Protein AF-A0A0K9NJ82-F1 (afdb_monomer)

Foldseek 3Di:
DVVQDADQCFPDDQDDPPDDGDRGDLDPPDPSHDDPDDDDDDDPDDDDDPVVVVVVVVVVD

Mean predicted aligned error: 8.1 Å

Nearest PDB structures (foldseek):
  6o8w-assembly1_E  TM=8.591E-01  e=3.151E-04  Enterococcus faecalis
  8fn2-assembly1_F  TM=9.430E-01  e=1.170E-03  Borreliella burgdorferi B31
  7asp-assembly1_E  TM=8.745E-01  e=6.530E-04  Staphylococcus aureus
  5afi-assembly1_E  TM=9.416E-01  e=2.607E-03  Escherichia coli
  6z1p-assembly1_Ae  TM=8.546E-01  e=8.010E-02  Tetrahymena thermophila SB210

pLDDT: mean 86.46, std 7.15, range [59.84, 94.94]

Secondary structure (DSSP, 8-state):
-TTS----S-SS-SSSSSSPP-S-TT-TTSTT---TT-------PPPPPHHHHHHHHHH--

Organism: Zostera marina (NCBI:txid29655)

Structure (mmCIF, N/CA/C/O backbone):
data_AF-A0A0K9NJ82-F1
#
_entry.id   AF-A0A0K9NJ82-F1
#
loop_
_atom_site.group_PDB
_atom_site.id
_atom_site.type_symbol
_atom_site.label_atom_id
_atom_site.label_alt_id
_atom_site.label_comp_id
_atom_site.label_asym_id
_atom_site.label_entity_id
_atom_site.label_seq_id
_a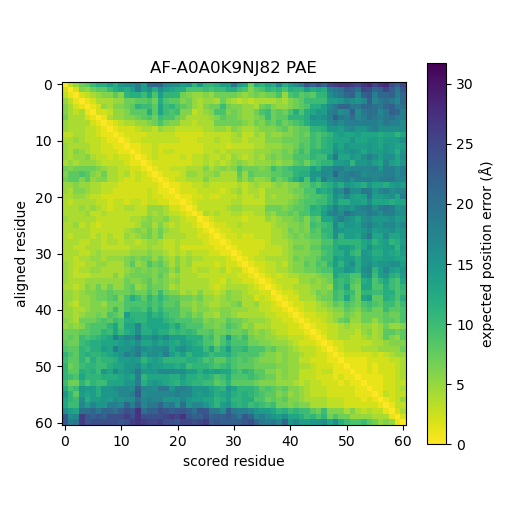tom_site.pdbx_PDB_ins_code
_atom_site.Cartn_x
_atom_site.Cartn_y
_atom_site.Cartn_z
_atom_site.occupancy
_atom_site.B_iso_or_equiv
_atom_site.auth_seq_id
_atom_site.auth_comp_id
_atom_site.auth_asym_id
_atom_site.auth_atom_id
_atom_site.pdbx_PDB_model_num
AT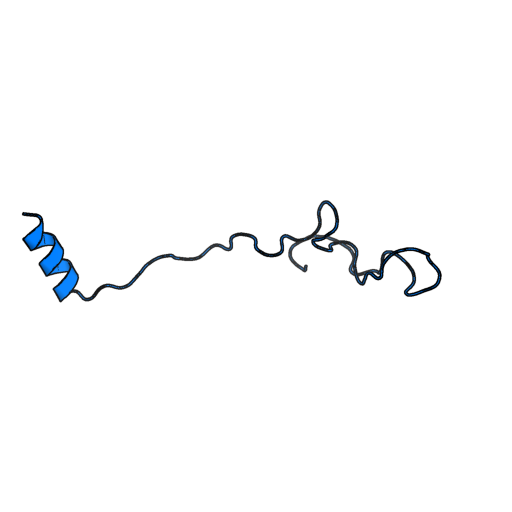OM 1 N N . MET A 1 1 ? 6.173 -0.870 -0.425 1.00 59.84 1 MET A N 1
ATOM 2 C CA . MET A 1 1 ? 6.679 -1.802 -1.455 1.00 59.84 1 MET A CA 1
ATOM 3 C C . MET A 1 1 ? 7.093 -3.150 -0.890 1.00 59.84 1 MET A C 1
ATOM 5 O O . MET A 1 1 ? 7.038 -4.112 -1.633 1.00 59.84 1 MET A O 1
ATOM 9 N N . SER A 1 2 ? 7.503 -3.255 0.380 1.00 66.25 2 SER A N 1
ATOM 10 C CA . SER A 1 2 ? 8.046 -4.499 0.950 1.00 66.25 2 SER A CA 1
ATOM 11 C C . SER A 1 2 ? 7.042 -5.645 1.147 1.00 66.25 2 SER A C 1
ATOM 13 O O . SER A 1 2 ? 7.469 -6.749 1.458 1.00 66.25 2 SER A O 1
ATOM 15 N N . GLU A 1 3 ? 5.735 -5.401 0.997 1.00 80.38 3 GLU A N 1
ATOM 16 C CA . GLU A 1 3 ? 4.706 -6.453 1.062 1.00 80.38 3 GLU A CA 1
ATOM 17 C C . GLU A 1 3 ? 4.591 -7.230 -0.262 1.00 80.38 3 GLU A C 1
ATOM 19 O O . GLU A 1 3 ? 4.295 -8.422 -0.253 1.00 80.38 3 GLU A O 1
ATOM 24 N N . VAL A 1 4 ? 4.868 -6.581 -1.402 1.00 79.25 4 VAL A N 1
ATOM 25 C CA . VAL A 1 4 ? 4.849 -7.221 -2.724 1.00 79.25 4 VAL A CA 1
ATOM 26 C C . VAL A 1 4 ? 6.220 -7.815 -3.029 1.00 79.25 4 VAL A C 1
ATOM 28 O O . VAL A 1 4 ? 7.236 -7.118 -3.022 1.00 79.25 4 VAL A O 1
ATOM 31 N N . GLY A 1 5 ? 6.243 -9.113 -3.333 1.00 75.38 5 GLY A N 1
ATOM 32 C CA . GLY A 1 5 ? 7.458 -9.815 -3.731 1.00 75.38 5 GLY A CA 1
ATOM 33 C C . GLY A 1 5 ? 8.031 -9.258 -5.037 1.00 75.38 5 GLY A C 1
ATOM 34 O O . GLY A 1 5 ? 7.346 -9.199 -6.055 1.00 75.38 5 GLY A O 1
ATOM 35 N N . GLY A 1 6 ? 9.302 -8.860 -5.019 1.00 75.38 6 GLY A N 1
ATOM 36 C CA . GLY A 1 6 ? 10.015 -8.383 -6.201 1.00 75.38 6 GLY A CA 1
ATOM 37 C C . GLY A 1 6 ? 11.416 -7.874 -5.874 1.00 75.38 6 GLY A C 1
ATOM 38 O O . GLY A 1 6 ? 11.740 -7.576 -4.726 1.00 75.38 6 GLY A O 1
ATOM 39 N N . THR A 1 7 ? 12.270 -7.764 -6.891 1.00 78.75 7 THR A N 1
ATOM 40 C CA . THR A 1 7 ? 13.620 -7.215 -6.723 1.00 78.75 7 THR A CA 1
ATOM 41 C C . THR A 1 7 ? 13.560 -5.687 -6.663 1.00 78.75 7 THR A C 1
ATOM 43 O O . THR A 1 7 ? 12.961 -5.040 -7.523 1.00 78.75 7 THR A O 1
ATOM 46 N N . GLY A 1 8 ? 14.261 -5.084 -5.699 1.00 82.75 8 GLY A N 1
ATOM 47 C CA . GLY A 1 8 ? 14.488 -3.631 -5.636 1.00 82.75 8 GLY A CA 1
ATOM 48 C C . GLY A 1 8 ? 15.449 -3.100 -6.708 1.00 82.75 8 GLY A C 1
ATOM 49 O O . G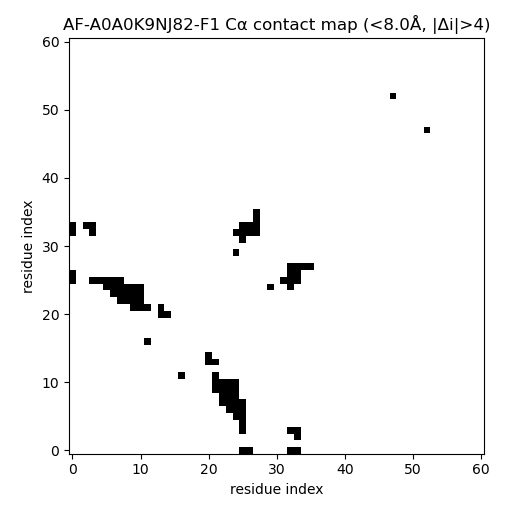LY A 1 8 ? 15.881 -1.953 -6.634 1.00 82.75 8 GLY A O 1
ATOM 50 N N . MET A 1 9 ? 15.816 -3.934 -7.684 1.00 85.94 9 MET A N 1
ATOM 51 C CA . MET A 1 9 ? 16.707 -3.562 -8.770 1.00 85.94 9 MET A CA 1
ATOM 52 C C . MET A 1 9 ? 15.982 -2.634 -9.736 1.00 85.94 9 MET A C 1
ATOM 54 O O . MET A 1 9 ? 14.796 -2.794 -10.044 1.00 85.94 9 M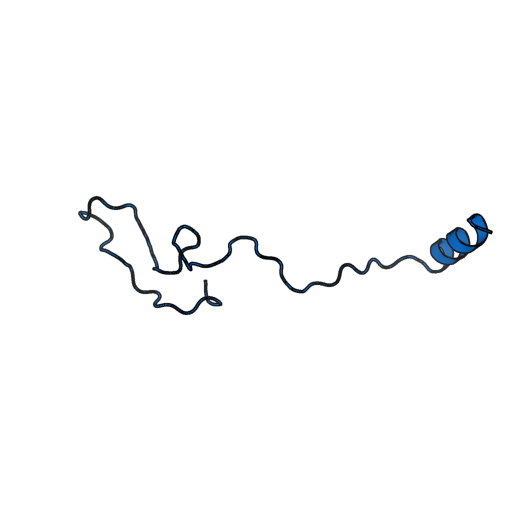ET A O 1
ATOM 58 N N . ARG A 1 10 ? 16.729 -1.651 -10.227 1.00 88.19 10 ARG A N 1
ATOM 59 C CA . ARG A 1 10 ? 16.219 -0.698 -11.199 1.00 88.19 10 ARG A CA 1
ATOM 60 C C . ARG A 1 10 ? 15.915 -1.412 -12.509 1.00 88.19 10 ARG A C 1
ATOM 62 O O . ARG A 1 10 ? 16.754 -2.171 -12.987 1.00 88.19 10 ARG A O 1
ATOM 69 N N . PRO A 1 11 ? 14.763 -1.132 -13.127 1.00 87.75 11 PRO A N 1
ATOM 70 C CA . PRO A 1 11 ? 14.398 -1.789 -14.372 1.00 87.75 11 PRO A CA 1
ATOM 71 C C . PRO A 1 11 ? 15.224 -1.296 -15.568 1.00 87.75 11 PRO A C 1
ATOM 73 O O . PRO A 1 11 ? 15.339 -2.003 -16.564 1.00 87.75 11 PRO A O 1
ATOM 76 N N . TRP A 1 12 ? 15.792 -0.089 -15.486 1.00 91.38 12 TRP A N 1
ATOM 77 C CA . TRP A 1 12 ? 16.716 0.459 -16.478 1.00 91.38 12 TRP A CA 1
ATOM 78 C C . TRP A 1 12 ? 17.598 1.568 -15.889 1.00 91.38 12 TRP A C 1
ATOM 80 O O . TRP A 1 12 ? 17.371 2.063 -14.779 1.00 91.38 12 TRP A O 1
ATOM 90 N N . ASN A 1 13 ? 18.613 1.962 -16.662 1.00 90.56 13 ASN A N 1
ATOM 91 C CA . ASN A 1 13 ? 19.575 3.005 -16.305 1.00 90.56 13 ASN A CA 1
ATOM 92 C C . ASN A 1 13 ? 18.907 4.377 -16.102 1.00 90.56 13 ASN A C 1
ATOM 94 O O . ASN A 1 13 ? 17.889 4.691 -16.714 1.00 90.56 13 ASN A O 1
ATOM 98 N N . GLN A 1 14 ? 19.516 5.229 -15.267 1.00 90.62 14 GLN A N 1
ATOM 99 C CA . GLN A 1 14 ? 18.933 6.515 -14.841 1.00 90.62 14 GLN A CA 1
ATOM 100 C C . GLN A 1 14 ? 18.616 7.483 -15.975 1.00 90.62 14 GLN A C 1
ATOM 102 O O . GLN A 1 14 ? 17.643 8.231 -15.869 1.00 90.62 14 GLN A O 1
ATOM 107 N N . ASN A 1 15 ? 19.458 7.484 -17.002 1.00 92.38 15 ASN A N 1
ATOM 108 C CA . ASN A 1 15 ? 19.436 8.413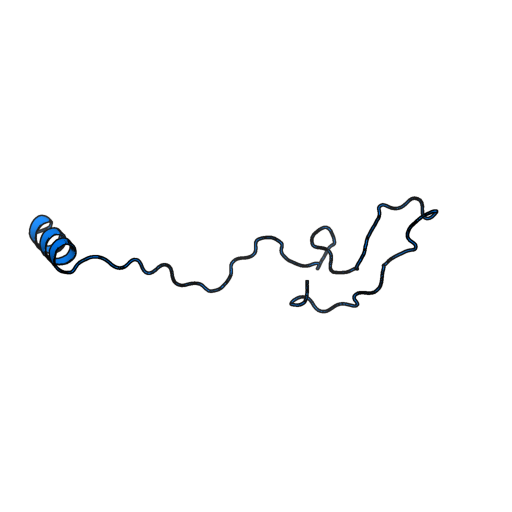 -18.120 1.00 92.38 15 ASN A CA 1
ATOM 109 C C . ASN A 1 15 ? 19.671 7.631 -19.423 1.00 92.38 15 ASN A C 1
ATOM 111 O O . ASN A 1 15 ? 20.055 6.461 -19.385 1.00 92.38 15 ASN A O 1
ATOM 115 N N . CYS A 1 16 ? 19.475 8.299 -20.564 1.00 89.69 16 CYS A N 1
ATOM 116 C CA . CYS A 1 16 ? 19.813 7.788 -21.901 1.00 89.69 16 CYS A CA 1
ATOM 117 C C . CYS A 1 16 ? 19.071 6.507 -22.322 1.00 89.69 16 CYS A C 1
ATOM 119 O O . CYS A 1 16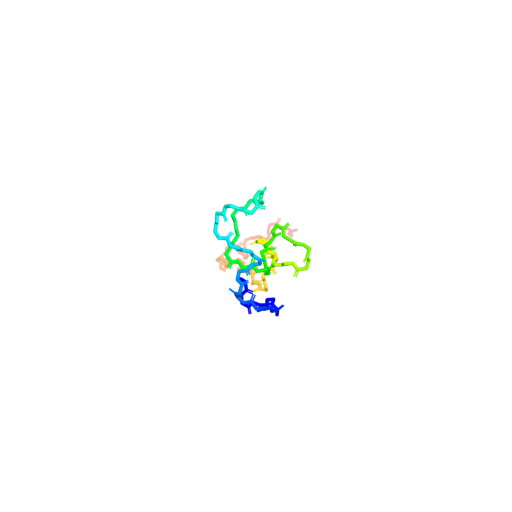 ? 19.550 5.751 -23.157 1.00 89.69 16 CYS A O 1
ATOM 121 N N . THR A 1 17 ? 17.894 6.258 -21.750 1.00 88.44 17 THR A N 1
ATOM 122 C CA . THR A 1 17 ? 17.056 5.085 -22.056 1.00 88.44 17 THR A CA 1
ATOM 123 C C . THR A 1 17 ? 15.759 5.447 -22.781 1.00 88.44 17 THR A C 1
ATOM 125 O O . THR A 1 17 ? 15.011 4.551 -23.159 1.00 88.44 17 THR A O 1
ATOM 128 N N . GLY A 1 18 ? 15.452 6.743 -22.943 1.00 92.19 18 GLY A N 1
ATOM 129 C CA . GLY A 1 18 ? 14.187 7.237 -23.517 1.00 92.19 18 GLY A CA 1
ATOM 130 C C . GLY A 1 18 ? 12.941 6.930 -22.673 1.00 92.19 18 GLY A C 1
ATOM 131 O O . GLY A 1 18 ? 11.836 7.328 -23.029 1.00 92.19 18 GLY A O 1
ATOM 132 N N . ARG A 1 19 ? 13.110 6.227 -21.548 1.00 89.75 19 ARG A N 1
ATOM 133 C CA . ARG A 1 19 ? 12.047 5.804 -20.638 1.00 89.75 19 ARG A CA 1
ATOM 134 C C . ARG A 1 19 ? 11.978 6.725 -19.413 1.00 89.75 19 ARG A C 1
ATOM 136 O O . ARG A 1 19 ? 12.998 7.311 -19.039 1.00 89.75 19 ARG A O 1
ATOM 143 N N . PRO A 1 20 ? 10.814 6.823 -18.744 1.00 89.06 20 PRO A N 1
ATOM 144 C CA . PRO A 1 20 ? 10.678 7.573 -17.494 1.00 89.06 20 PRO A CA 1
ATOM 145 C C . PRO A 1 20 ? 11.631 7.072 -16.399 1.00 89.06 20 PRO A C 1
ATOM 147 O O . PRO A 1 20 ? 12.177 5.979 -16.486 1.00 89.06 20 PRO A O 1
ATOM 150 N N . ARG A 1 21 ? 11.865 7.846 -15.339 1.00 89.88 21 ARG A N 1
ATOM 151 C CA . ARG A 1 21 ? 12.789 7.444 -14.262 1.00 89.88 21 ARG A CA 1
ATOM 152 C C . ARG A 1 21 ? 12.096 6.508 -13.272 1.00 89.88 21 ARG A C 1
ATOM 154 O O . ARG A 1 21 ? 11.071 6.878 -12.712 1.00 89.88 21 ARG A O 1
ATOM 161 N N . HIS A 1 22 ? 12.692 5.346 -12.995 1.00 89.44 22 HIS A N 1
ATOM 162 C CA . HIS A 1 22 ? 12.197 4.425 -11.966 1.00 89.44 22 HIS A CA 1
ATOM 163 C C . HIS A 1 22 ? 13.322 3.887 -11.076 1.00 89.44 22 HIS A C 1
ATOM 165 O O . HIS A 1 22 ? 14.467 3.702 -11.507 1.00 89.44 22 HIS A O 1
ATOM 171 N N . GLY A 1 23 ? 12.969 3.676 -9.807 1.00 87.50 23 GLY A N 1
ATOM 172 C CA . GLY A 1 23 ? 13.859 3.143 -8.775 1.00 87.50 23 GLY A CA 1
ATOM 173 C C . GLY A 1 23 ? 13.726 1.635 -8.579 1.00 87.50 23 GLY A C 1
ATOM 174 O O . GLY A 1 23 ? 14.717 0.970 -8.316 1.00 87.50 23 GLY A O 1
ATOM 175 N N . SER A 1 24 ? 12.529 1.080 -8.748 1.00 85.38 24 SER A N 1
ATOM 176 C CA . SER A 1 24 ? 12.259 -0.335 -8.499 1.00 85.38 24 SER A CA 1
ATOM 177 C C . SER A 1 24 ? 11.101 -0.834 -9.366 1.00 85.38 24 SER A C 1
ATOM 179 O O . SER A 1 24 ? 10.272 -0.048 -9.834 1.00 85.38 24 SER A O 1
ATOM 181 N N . LEU A 1 25 ? 11.078 -2.145 -9.609 1.00 83.38 25 LEU A N 1
ATOM 182 C CA . LEU A 1 25 ? 10.051 -2.822 -10.403 1.00 83.38 25 LEU A CA 1
ATOM 183 C C . LEU A 1 25 ? 8.668 -2.926 -9.730 1.00 83.38 25 LEU A C 1
ATOM 185 O O . LEU A 1 25 ? 7.691 -2.685 -10.435 1.00 83.38 25 LEU A O 1
ATOM 189 N N . PRO A 1 26 ? 8.521 -3.211 -8.415 1.00 85.25 26 PRO A N 1
ATOM 190 C CA . PRO A 1 26 ? 7.198 -3.347 -7.786 1.00 85.25 26 PRO A CA 1
ATOM 191 C C . PRO A 1 26 ? 6.490 -2.002 -7.514 1.00 85.25 26 PRO A C 1
ATOM 193 O O . PRO A 1 26 ? 5.762 -1.855 -6.533 1.00 85.25 26 PRO A O 1
ATOM 196 N N . GLY A 1 27 ? 6.736 -0.992 -8.358 1.00 85.31 27 GLY A N 1
ATOM 197 C CA . GLY A 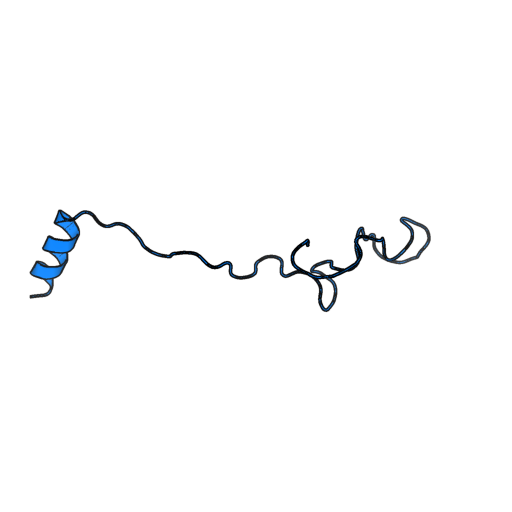1 27 ? 6.103 0.332 -8.329 1.00 85.31 27 GLY A CA 1
ATOM 198 C C . GLY A 1 27 ? 4.593 0.237 -8.462 1.00 85.31 27 GLY A C 1
ATOM 199 O O . GLY A 1 27 ? 4.106 -0.519 -9.289 1.00 85.31 27 GLY A O 1
ATOM 200 N N . THR A 1 28 ? 3.842 1.036 -7.711 1.00 85.88 28 THR A N 1
ATOM 201 C CA . THR A 1 28 ? 2.367 1.025 -7.740 1.00 85.88 28 THR A CA 1
ATOM 202 C C . THR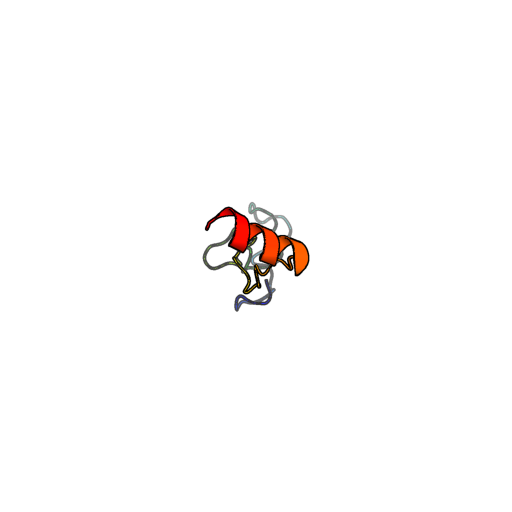 A 1 28 ? 1.790 1.453 -9.091 1.00 85.88 28 THR A C 1
ATOM 204 O O . THR A 1 28 ? 0.635 1.192 -9.398 1.00 85.88 28 THR A O 1
ATOM 207 N N . GLN A 1 29 ? 2.591 2.148 -9.900 1.00 87.19 29 GLN A N 1
ATOM 208 C CA . GLN A 1 29 ? 2.271 2.517 -11.276 1.00 87.19 29 GLN A CA 1
ATOM 209 C C . GLN A 1 29 ? 2.409 1.347 -12.263 1.00 87.19 29 GLN A C 1
ATOM 211 O O . GLN A 1 29 ? 1.950 1.444 -13.400 1.00 87.19 29 GLN A O 1
ATOM 216 N N . PHE A 1 30 ? 3.079 0.265 -11.864 1.00 86.94 30 PHE A N 1
ATOM 217 C CA . PHE A 1 30 ? 3.289 -0.916 -12.687 1.00 86.94 30 PHE A CA 1
ATOM 218 C C . PHE A 1 30 ? 2.250 -1.996 -12.381 1.00 86.94 30 PHE A C 1
ATOM 220 O O . PHE A 1 30 ? 1.673 -2.066 -11.297 1.00 86.94 30 PHE A O 1
ATOM 227 N N . ARG A 1 31 ? 2.021 -2.879 -13.358 1.00 85.62 31 ARG A N 1
ATOM 228 C CA . ARG A 1 31 ? 1.151 -4.046 -13.170 1.00 85.62 31 ARG A CA 1
ATOM 229 C C . ARG A 1 31 ? 1.762 -4.982 -12.131 1.00 85.62 31 ARG A C 1
ATOM 231 O O . ARG A 1 31 ? 2.966 -5.219 -12.171 1.00 85.62 31 ARG A O 1
ATOM 238 N N . HIS A 1 32 ? 0.921 -5.530 -11.255 1.00 84.50 32 HIS A N 1
ATOM 239 C CA . HIS A 1 32 ? 1.333 -6.365 -10.116 1.00 84.50 32 HIS A CA 1
ATOM 240 C C . HIS A 1 32 ? 2.269 -5.656 -9.122 1.00 84.50 32 HIS A C 1
ATOM 242 O O . HIS A 1 32 ? 2.935 -6.313 -8.328 1.00 84.50 32 HIS A O 1
ATOM 248 N N . GLY A 1 33 ? 2.341 -4.323 -9.179 1.00 84.50 33 GLY A N 1
ATOM 249 C CA . GLY A 1 33 ? 3.027 -3.518 -8.182 1.00 84.50 33 GLY A CA 1
ATOM 250 C C . GLY A 1 33 ? 2.217 -3.354 -6.900 1.00 84.50 33 GLY A C 1
ATOM 251 O O . GLY A 1 33 ? 1.125 -3.900 -6.747 1.00 84.50 33 GLY A O 1
ATOM 252 N N . ASP A 1 34 ? 2.770 -2.585 -5.969 1.00 86.31 34 ASP A N 1
ATOM 253 C CA . ASP A 1 34 ? 2.156 -2.360 -4.660 1.00 86.31 34 ASP A CA 1
ATOM 254 C C . ASP A 1 34 ? 0.836 -1.560 -4.741 1.00 86.31 34 ASP A C 1
ATOM 256 O O . ASP A 1 34 ? 0.585 -0.819 -5.695 1.00 86.31 34 ASP A O 1
ATOM 260 N N . THR A 1 35 ? -0.018 -1.685 -3.723 1.00 86.31 35 THR A N 1
ATOM 261 C CA . THR A 1 35 ? -1.277 -0.930 -3.626 1.00 86.31 35 THR A CA 1
ATOM 262 C C . THR A 1 35 ? -1.063 0.326 -2.775 1.00 86.31 35 THR A C 1
ATOM 264 O O . THR A 1 35 ? -0.874 0.226 -1.567 1.00 86.31 35 THR A O 1
ATOM 267 N N . MET A 1 36 ? -1.132 1.527 -3.370 1.00 84.94 36 MET A N 1
ATOM 268 C CA . MET A 1 36 ? -0.836 2.797 -2.665 1.00 84.94 36 MET A CA 1
ATOM 269 C C . MET A 1 36 ? -1.713 3.050 -1.428 1.00 84.94 36 MET A C 1
ATOM 271 O O . MET A 1 36 ? -1.212 3.393 -0.357 1.00 84.94 36 MET A O 1
ATOM 275 N N . HIS A 1 37 ? -3.030 2.899 -1.570 1.00 86.00 37 HIS A N 1
ATOM 276 C CA . HIS A 1 37 ? -4.009 3.162 -0.511 1.00 86.00 37 HIS A CA 1
ATOM 277 C C . HIS A 1 37 ? -4.937 1.962 -0.324 1.00 86.00 37 HIS A C 1
ATOM 279 O O . HIS A 1 37 ? -6.160 2.081 -0.358 1.00 86.00 37 HIS A O 1
ATOM 285 N N . GLY A 1 38 ? -4.334 0.784 -0.166 1.00 86.56 38 GLY A N 1
ATOM 286 C CA . GLY A 1 38 ? -5.072 -0.441 0.120 1.00 86.56 38 GLY A CA 1
ATOM 287 C C . GLY A 1 38 ? -5.688 -0.424 1.525 1.00 86.56 38 GLY A C 1
ATOM 288 O O . GLY A 1 38 ? -5.145 0.218 2.434 1.00 86.56 38 GLY A O 1
ATOM 289 N N . PRO A 1 39 ? -6.814 -1.126 1.738 1.00 89.62 39 PRO A N 1
ATOM 290 C CA . PRO A 1 39 ? -7.385 -1.281 3.066 1.00 89.62 39 PRO A CA 1
ATOM 291 C C . PRO A 1 39 ? -6.415 -2.060 3.957 1.00 89.62 39 PRO A C 1
ATOM 293 O O . PRO A 1 39 ? -5.912 -3.116 3.581 1.00 89.62 39 PRO A O 1
ATOM 296 N N . LYS A 1 40 ? -6.177 -1.549 5.164 1.00 88.81 40 LYS A N 1
ATOM 297 C CA . LYS A 1 40 ? -5.427 -2.257 6.206 1.00 88.81 40 LYS A CA 1
ATOM 298 C C . LYS A 1 40 ? -6.397 -2.726 7.287 1.00 88.81 40 LYS A C 1
ATOM 300 O O . LYS A 1 40 ? -7.301 -1.954 7.627 1.00 88.81 40 LYS A O 1
ATOM 305 N N . PRO A 1 41 ? -6.228 -3.938 7.849 1.00 92.56 41 PRO A N 1
ATOM 306 C CA . PRO A 1 41 ? -7.038 -4.388 8.974 1.00 92.56 41 PRO A CA 1
ATOM 307 C C . PRO A 1 41 ? -6.981 -3.360 10.108 1.00 92.56 41 PRO A C 1
ATOM 309 O O . PRO A 1 41 ? -5.918 -3.094 10.668 1.00 92.56 41 PRO A O 1
ATOM 312 N N . ARG A 1 42 ? -8.124 -2.741 10.423 1.00 91.50 42 ARG A N 1
ATOM 313 C CA . ARG A 1 42 ? -8.243 -1.754 11.500 1.00 91.50 42 ARG A CA 1
ATOM 314 C C . ARG A 1 42 ? -9.576 -1.894 12.218 1.00 91.50 42 ARG A C 1
ATOM 316 O O . ARG A 1 42 ? -10.579 -2.261 11.611 1.00 91.50 42 ARG A O 1
ATOM 323 N N . SER A 1 43 ? -9.605 -1.549 13.501 1.00 91.94 43 SER A N 1
ATOM 324 C CA . SER A 1 43 ? -10.862 -1.423 14.231 1.00 91.94 43 SER A CA 1
ATOM 325 C C . SER A 1 43 ? -11.513 -0.067 13.935 1.00 91.94 43 SER A C 1
ATOM 327 O O . SER A 1 43 ? -10.855 0.972 13.851 1.00 91.94 43 SER A O 1
ATOM 329 N N . HIS A 1 44 ? -12.834 -0.085 13.770 1.00 91.31 44 HIS A N 1
ATOM 330 C CA . HIS A 1 44 ? -13.670 1.113 13.636 1.00 91.31 44 HIS A CA 1
ATOM 331 C C . HIS A 1 44 ? -14.441 1.418 14.930 1.00 91.31 44 HIS A C 1
ATOM 333 O O . HIS A 1 44 ? -15.404 2.178 14.927 1.00 91.31 44 HIS A O 1
ATOM 339 N N . ALA A 1 45 ? -14.045 0.801 16.047 1.00 92.19 45 ALA A N 1
ATOM 340 C CA . ALA A 1 45 ? -14.740 0.943 17.315 1.00 92.19 45 ALA A CA 1
ATOM 341 C C . ALA A 1 45 ? -14.579 2.367 17.866 1.00 92.19 45 ALA A C 1
ATOM 343 O O . ALA A 1 45 ? -13.470 2.811 18.163 1.00 92.19 45 ALA A O 1
ATOM 344 N N . SER A 1 46 ? -15.696 3.065 18.055 1.00 90.12 46 SER A N 1
ATOM 345 C CA . SER A 1 46 ? -15.735 4.361 18.734 1.00 90.12 46 SER A CA 1
ATOM 346 C C . SER A 1 46 ? -16.225 4.187 20.169 1.00 90.12 46 SER A C 1
ATOM 348 O O . SER A 1 46 ? -17.260 3.569 20.427 1.00 90.12 46 SER A O 1
ATOM 350 N N . LYS A 1 47 ? -15.483 4.737 21.135 1.00 92.56 47 LYS A N 1
ATOM 351 C CA . LYS A 1 47 ? -15.861 4.666 22.550 1.00 92.56 47 LYS A CA 1
ATOM 352 C C . LYS A 1 47 ? -16.875 5.758 22.881 1.00 92.56 47 LYS A C 1
ATOM 354 O O . LYS A 1 47 ? -16.560 6.941 22.825 1.00 92.56 47 LYS A O 1
ATOM 359 N N . LEU A 1 48 ? -18.062 5.347 23.318 1.00 91.62 48 LEU A N 1
ATOM 360 C CA . LEU A 1 48 ? -19.088 6.242 23.855 1.00 91.62 48 LEU A CA 1
ATOM 361 C C . LEU A 1 48 ? -19.100 6.214 25.387 1.00 91.62 48 LEU A C 1
ATOM 363 O O . LEU A 1 48 ? -18.881 5.170 26.013 1.00 91.62 48 LEU A O 1
ATOM 367 N N . GLN A 1 49 ? -19.393 7.358 26.008 1.00 94.94 49 GLN A N 1
ATOM 368 C CA . GLN A 1 49 ? -19.564 7.438 27.459 1.00 94.94 49 GLN A CA 1
ATOM 369 C C . GLN A 1 49 ? -20.780 6.617 27.910 1.00 94.94 49 GLN A C 1
ATOM 371 O O . GLN A 1 49 ? -21.833 6.626 27.270 1.00 94.94 49 GLN A O 1
ATOM 376 N N . LYS A 1 50 ? -20.668 5.952 29.067 1.00 94.00 50 LYS A N 1
ATOM 377 C CA . LYS A 1 50 ? -21.738 5.094 29.612 1.00 94.00 50 LYS A CA 1
ATOM 378 C C . LYS A 1 50 ? -23.067 5.846 29.795 1.00 94.00 50 LYS A C 1
ATOM 380 O O . LYS A 1 50 ? -24.122 5.272 29.549 1.00 94.00 50 LYS A O 1
ATOM 385 N N . LYS A 1 51 ? -23.015 7.129 30.190 1.00 93.75 51 LYS A N 1
ATOM 386 C CA . LYS A 1 51 ? -24.208 7.975 30.380 1.00 93.75 51 LYS A CA 1
ATOM 387 C C . LYS A 1 51 ? -24.955 8.208 29.061 1.00 93.75 51 LYS A C 1
ATOM 389 O O . LYS A 1 51 ? -26.157 7.992 29.027 1.00 93.75 51 LYS A O 1
ATOM 394 N N . VAL A 1 52 ? -24.239 8.551 27.987 1.00 92.44 52 VAL A N 1
ATOM 395 C CA . VAL A 1 52 ? -24.813 8.780 26.647 1.00 92.44 52 VAL A CA 1
ATOM 396 C C . VAL A 1 52 ? -25.423 7.498 26.081 1.00 92.44 52 VAL A C 1
ATOM 398 O O . VAL A 1 52 ? -26.545 7.520 25.594 1.00 92.44 52 VAL A O 1
ATOM 401 N N . ARG A 1 53 ? -24.746 6.352 26.241 1.00 91.88 53 ARG A N 1
ATOM 402 C CA . ARG A 1 53 ? -25.291 5.047 25.820 1.00 91.88 53 ARG A CA 1
ATOM 403 C C . ARG A 1 53 ? -26.604 4.710 26.529 1.00 91.88 53 ARG A C 1
ATOM 405 O O . ARG A 1 53 ? -27.541 4.241 25.898 1.00 91.88 53 ARG A O 1
ATOM 412 N N . ARG A 1 54 ? -26.674 4.962 27.840 1.00 91.94 54 ARG A N 1
ATOM 413 C CA . ARG A 1 54 ? -27.886 4.730 28.637 1.00 91.94 54 ARG A CA 1
ATOM 414 C C . ARG A 1 54 ? -29.017 5.696 28.280 1.00 91.94 54 ARG A C 1
ATOM 416 O O . ARG A 1 54 ? -30.168 5.301 28.382 1.00 91.94 54 ARG A O 1
ATOM 423 N N . LEU A 1 55 ? -28.695 6.936 27.909 1.00 93.19 55 LEU A N 1
ATOM 424 C CA . LEU A 1 55 ? -29.686 7.898 27.426 1.00 93.19 55 LEU A CA 1
ATOM 425 C C . LEU A 1 55 ? -30.275 7.444 26.088 1.00 93.19 55 LEU A C 1
ATOM 427 O O . LEU A 1 55 ? -31.487 7.330 26.004 1.00 93.19 55 LEU A O 1
ATOM 431 N N . GLY A 1 56 ? -29.443 7.073 25.109 1.00 90.19 56 GLY A N 1
ATOM 432 C CA . GLY A 1 56 ? -29.927 6.597 23.806 1.00 90.19 56 GLY A CA 1
ATOM 433 C C . GLY A 1 56 ? -30.898 5.416 23.913 1.00 90.19 56 GLY A C 1
ATOM 434 O O . GLY A 1 56 ? -31.966 5.452 23.324 1.00 90.19 56 GLY A O 1
ATOM 435 N N . LEU A 1 57 ? -30.590 4.422 24.755 1.00 91.38 57 LEU A N 1
ATOM 436 C CA . LEU A 1 57 ? -31.483 3.272 24.975 1.00 91.38 57 LEU A CA 1
ATOM 437 C C . LEU A 1 57 ? -32.824 3.634 25.630 1.00 91.38 57 LEU A C 1
ATOM 439 O O . LEU A 1 57 ? -33.793 2.911 25.451 1.00 91.38 57 LEU A O 1
ATOM 443 N N . LYS A 1 58 ? -32.874 4.709 26.425 1.00 89.44 58 LYS A N 1
ATOM 444 C CA . LYS A 1 58 ? -34.112 5.180 27.063 1.00 89.44 58 LYS A CA 1
ATOM 445 C C . LYS A 1 58 ? -34.945 6.077 26.155 1.00 89.44 58 LYS A C 1
ATOM 447 O O . LYS A 1 58 ? -36.127 6.212 26.409 1.00 89.44 58 LYS A O 1
ATOM 452 N N . SER A 1 59 ? -34.317 6.737 25.185 1.00 77.88 59 SER A N 1
ATOM 453 C CA . SER A 1 59 ? -34.989 7.630 24.237 1.00 77.88 59 SER A CA 1
ATOM 454 C C . SER A 1 59 ? -35.684 6.885 23.097 1.00 77.88 59 SER A C 1
ATOM 456 O O . 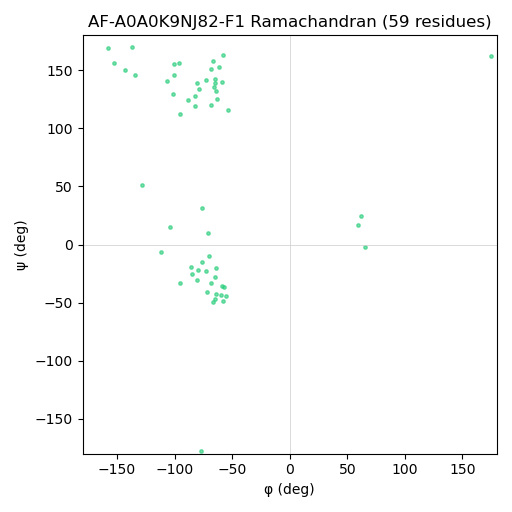SER A 1 59 ? -36.566 7.454 22.472 1.00 77.88 59 SER A O 1
ATOM 458 N N . GLU A 1 60 ? -35.261 5.652 22.819 1.00 71.44 60 GLU A N 1
ATOM 459 C CA . GLU A 1 60 ? -35.837 4.782 21.782 1.00 71.44 60 GLU A CA 1
ATOM 460 C C . GLU A 1 60 ? -37.049 3.967 22.284 1.00 71.44 60 GLU A C 1
ATOM 462 O O . GLU A 1 60 ? -37.823 3.459 21.477 1.00 71.44 60 GLU A O 1
ATOM 467 N N . LEU A 1 61 ? -37.186 3.811 23.609 1.00 64.75 61 LEU A N 1
ATOM 468 C CA . LEU A 1 61 ? -38.306 3.133 24.280 1.00 64.75 61 LEU A CA 1
ATOM 469 C C . LEU A 1 61 ? -39.464 4.103 24.521 1.00 64.75 61 LEU A C 1
ATOM 471 O O . LEU A 1 61 ? -40.619 3.656 24.360 1.00 64.75 61 LEU A O 1
#

Sequence (61 aa):
MSEVGGTGMRPWNQNCTGRPRHGSLPGTQFRHGDTMHGPKPRSHASKLQKKVRRLGLKSEL

Radius of gyration: 24.15 Å; Cα contacts (8 Å, |Δi|>4): 46; chains: 1; bounding box: 58×19×54 Å

Solvent-accessible surface area (backbone atoms only — not comparable to full-atom values): 4285 Å² total; per-residue (Å²): 98,90,87,49,90,67,62,75,54,52,83,57,70,88,63,98,66,95,63,84,84,61,67,40,55,44,36,61,92,39,87,92,26,31,69,91,85,60,91,68,98,72,87,85,84,77,90,74,56,71,68,60,56,56,48,54,63,60,72,78,107

InterPro domains:
  IPR002136 Large ribosomal subunit protein uL4 [PF00573] (2-60)
  IPR013005 Large ribosomal subunit protein uL4-like [PTHR10746] (2-61)
  IPR023574 Large ribosomal subunit protein uL4 domain superfamily [G3DSA:3.40.1370.10] (1-61)
  IPR023574 Large ribosomal subunit protein uL4 domain superfamily [SSF52166] (2-60)